Protein AF-A0A6M4IJU2-F1 (afdb_monomer)

Secondary structure (DSSP, 8-state):
-HHHHHHHHHHHHHHHHHHHHHHHHHHHHHHHHHHHHHHHHHHHHHHHHHHHHHTTS---HHHHHHHHHHHHHHHHHHHHHHHHHHHHHHHHHHHHTTTTTS----PPPPPPP--PPPP-----

Organism: NCBI:txid2732249

Foldseek 3Di:
DPPVVVVVVVVVVVVVVVVLVVVLVVLVVQLVVLVVVLVVLVVVLVVQQVVQVVVVHGRDPVVNVVSVVSSVVSVVVSVVSVVVSVVSVVVVVVVVVVVVVDDDDDDDDDDDDDDDDDDDDDDD

pLDDT: mean 77.26, std 16.04, range [41.78, 96.5]

Nearest PDB structures (foldseek):
  8qhz-assembly1_D  TM=5.533E-01  e=2.157E+00  Synechocystis sp. PCC 6803
  6zw5-assembly1_F  TM=5.030E-01  e=2.302E+00  Nostoc punctiforme
  6zw6-assembly1_G  TM=4.363E-01  e=1.894E+00  Nostoc punctiforme
  7o3y-assemb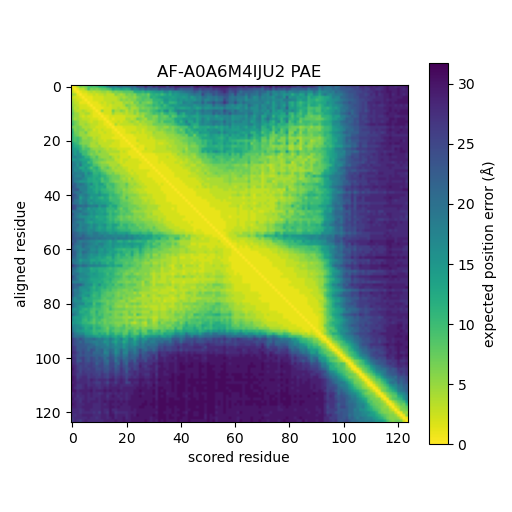ly1_E  TM=4.786E-01  e=3.630E+00  Synechocystis sp. PCC 6803 substr. Kazusa
  6zw5-assembly1_B  TM=2.666E-01  e=7.428E+00  Nostoc punctiforme

Mean predicted aligned error: 15.04 Å

Radius of gyration: 28.39 Å; Cα contacts (8 Å, |Δi|>4): 43; chains: 1; bounding box: 84×25×74 Å

Solvent-accessible surface area (backbone atoms only — not comparable to full-atom values): 7253 Å² total; per-residue (Å²): 127,68,66,65,53,53,53,50,51,51,50,54,52,50,53,50,54,52,47,56,53,50,53,50,52,52,42,51,53,53,24,52,51,31,44,52,51,26,52,53,45,50,51,53,49,53,50,49,44,50,53,23,45,75,73,74,47,71,55,55,64,72,59,50,50,52,49,52,52,52,35,52,54,32,47,53,51,21,53,48,36,50,49,52,46,52,50,52,50,54,62,50,53,65,55,48,71,75,55,75,83,65,87,86,76,90,75,79,83,78,78,81,80,80,80,77,76,82,82,81,88,76,88,131

Structure (mmCIF, N/CA/C/O backbone):
data_AF-A0A6M4IJU2-F1
#
_entry.id   AF-A0A6M4IJU2-F1
#
loop_
_atom_site.group_PDB
_atom_site.id
_atom_site.type_symbol
_atom_site.label_atom_id
_atom_site.label_alt_id
_atom_site.label_comp_id
_atom_site.label_asym_id
_atom_site.label_entity_id
_atom_site.label_seq_id
_atom_site.pdbx_PDB_ins_code
_atom_site.Cartn_x
_atom_site.Cartn_y
_atom_site.Cartn_z
_atom_site.occupancy
_atom_site.B_iso_or_equiv
_atom_site.auth_seq_id
_atom_site.auth_comp_id
_atom_site.auth_asym_id
_atom_site.auth_atom_id
_atom_site.pdbx_PDB_model_num
ATOM 1 N N . MET A 1 1 ? -23.818 9.674 46.316 1.00 60.03 1 MET A N 1
ATOM 2 C CA . MET A 1 1 ? -23.078 10.187 45.137 1.00 60.03 1 MET A CA 1
ATOM 3 C C . MET A 1 1 ? -22.847 9.100 44.068 1.00 60.03 1 MET A C 1
ATOM 5 O O . MET A 1 1 ? -21.840 9.136 43.387 1.00 60.03 1 MET A O 1
ATOM 9 N N . ALA A 1 2 ? -23.758 8.137 43.865 1.00 74.94 2 ALA A N 1
ATOM 10 C CA . ALA A 1 2 ? -23.490 6.986 42.980 1.00 74.94 2 ALA A CA 1
ATOM 11 C C . ALA A 1 2 ? -23.941 7.180 41.516 1.00 74.94 2 ALA A C 1
ATOM 13 O O . ALA A 1 2 ? -23.478 6.480 40.623 1.00 74.94 2 ALA A O 1
ATOM 14 N N . ILE A 1 3 ? -24.862 8.116 41.264 1.00 79.81 3 ILE A N 1
ATOM 15 C CA . ILE A 1 3 ? -25.432 8.334 39.923 1.00 79.81 3 ILE A CA 1
ATOM 16 C C . ILE A 1 3 ? -24.461 9.127 39.038 1.00 79.81 3 ILE A C 1
ATOM 18 O O . ILE A 1 3 ? -24.252 8.765 37.886 1.00 79.81 3 ILE A O 1
ATOM 22 N N . TRP A 1 4 ? -23.812 10.154 39.593 1.00 85.12 4 TRP A N 1
ATOM 23 C CA . TRP A 1 4 ? -22.806 10.943 38.873 1.00 85.12 4 TRP A CA 1
ATOM 24 C C . TRP A 1 4 ? -21.579 10.118 38.467 1.00 85.12 4 TRP A C 1
ATOM 26 O O . TRP A 1 4 ? -21.066 10.279 37.362 1.00 85.12 4 TRP A O 1
ATOM 36 N N . ASP A 1 5 ? -21.156 9.192 39.325 1.00 83.38 5 ASP A N 1
ATOM 37 C CA . ASP A 1 5 ? -20.005 8.326 39.065 1.00 83.38 5 ASP A CA 1
ATOM 38 C C . ASP A 1 5 ? -20.264 7.360 37.893 1.00 83.38 5 ASP A C 1
ATOM 40 O O . ASP A 1 5 ? -19.441 7.227 36.992 1.00 83.38 5 ASP A O 1
ATOM 44 N N . LYS A 1 6 ? -21.477 6.791 37.809 1.00 79.38 6 LYS A N 1
ATOM 45 C CA . LYS A 1 6 ? -21.893 5.948 36.673 1.00 79.38 6 LYS A CA 1
ATOM 46 C C . LYS A 1 6 ? -21.968 6.704 35.349 1.00 79.38 6 LYS A C 1
ATOM 48 O O . LYS A 1 6 ? -21.612 6.146 34.315 1.00 79.38 6 LYS A O 1
ATOM 53 N N . VAL A 1 7 ? -22.424 7.958 35.365 1.00 83.19 7 VAL A N 1
ATOM 54 C CA . VAL A 1 7 ? -22.457 8.801 34.157 1.00 83.19 7 VAL A CA 1
ATOM 55 C C . VAL A 1 7 ? -21.038 9.074 33.669 1.00 83.19 7 VAL A C 1
ATOM 57 O O . VAL A 1 7 ? -20.756 8.901 32.485 1.00 83.19 7 VAL A O 1
ATOM 60 N N . LYS A 1 8 ? -20.125 9.424 34.581 1.00 83.31 8 LYS A N 1
ATOM 61 C CA . LYS A 1 8 ? -18.714 9.633 34.252 1.00 83.31 8 LYS A CA 1
ATOM 62 C C . LYS A 1 8 ? -18.073 8.365 33.683 1.00 83.31 8 LYS A C 1
ATOM 64 O O . LYS A 1 8 ? -17.466 8.417 32.621 1.00 83.31 8 LYS A O 1
ATOM 69 N N . GLN A 1 9 ? -18.297 7.222 34.325 1.00 83.25 9 GLN A N 1
ATOM 70 C CA . GLN A 1 9 ? -17.783 5.932 33.871 1.00 83.25 9 GLN A CA 1
ATOM 71 C C . GLN A 1 9 ? -18.338 5.524 32.494 1.00 83.25 9 GLN A C 1
ATOM 73 O O . GLN A 1 9 ? -17.607 4.969 31.676 1.00 83.25 9 GLN A O 1
ATOM 78 N N . GLY A 1 10 ? -19.609 5.829 32.210 1.00 78.31 10 GLY A N 1
ATOM 79 C CA . GLY A 1 10 ? -20.230 5.594 30.904 1.00 78.31 10 GLY A CA 1
ATOM 80 C C . GLY A 1 10 ? -19.643 6.467 29.793 1.00 78.31 10 GLY A C 1
ATOM 81 O O . GLY A 1 10 ? -19.375 5.963 28.705 1.00 78.31 10 GLY A O 1
ATOM 82 N N . ILE A 1 11 ? -19.384 7.747 30.078 1.00 82.88 11 ILE A N 1
ATOM 83 C CA . ILE A 1 11 ? -18.739 8.674 29.135 1.00 82.88 11 ILE A CA 1
ATOM 84 C C . ILE A 1 11 ? -17.283 8.267 28.888 1.00 82.88 11 ILE A C 1
ATOM 86 O O . ILE A 1 11 ? -16.865 8.200 27.736 1.00 82.88 11 ILE A O 1
ATOM 90 N N . ASP A 1 12 ? -16.534 7.933 29.940 1.00 81.94 12 ASP A N 1
ATOM 91 C CA . ASP A 1 12 ? -15.134 7.512 29.826 1.00 81.94 12 ASP A CA 1
ATOM 92 C C . ASP A 1 12 ? -15.022 6.185 29.033 1.00 81.94 12 ASP A C 1
ATOM 94 O O . ASP A 1 12 ? -14.156 6.050 28.165 1.00 81.94 12 ASP A O 1
ATOM 98 N N . LYS A 1 13 ? -15.949 5.229 29.237 1.00 80.50 13 LYS A N 1
ATOM 99 C CA . LYS A 1 13 ? -16.012 3.971 28.462 1.00 80.50 13 LYS A CA 1
ATOM 100 C C . LYS A 1 13 ? -16.401 4.207 26.998 1.00 80.50 13 LYS A C 1
ATOM 102 O O . LYS A 1 13 ? -15.793 3.613 26.111 1.00 80.50 13 LYS A O 1
ATOM 107 N N . ALA A 1 14 ? -17.378 5.076 26.736 1.00 76.69 14 ALA A N 1
ATOM 108 C CA . ALA A 1 14 ? -17.790 5.422 25.376 1.00 76.69 14 ALA A CA 1
ATOM 109 C C . ALA A 1 14 ? -16.692 6.181 24.611 1.00 76.69 14 ALA A C 1
ATOM 111 O O . ALA A 1 14 ? -16.466 5.908 23.435 1.00 76.69 14 ALA A O 1
ATOM 112 N N . GLY A 1 15 ? -15.976 7.090 25.281 1.00 80.38 15 GLY A N 1
ATOM 113 C CA . GLY A 1 15 ? -14.853 7.827 24.702 1.00 80.38 15 GLY A CA 1
ATOM 114 C C . GLY A 1 15 ? -13.698 6.910 24.308 1.00 80.38 15 GLY A C 1
ATOM 115 O O . GLY A 1 15 ? -13.172 7.036 23.206 1.00 80.38 15 GLY A O 1
ATOM 116 N N . LYS A 1 16 ? -13.364 5.936 25.163 1.00 81.88 16 LYS A N 1
ATOM 117 C CA . LYS A 1 16 ? -12.336 4.936 24.858 1.00 81.88 16 LYS A CA 1
ATOM 118 C C . LYS A 1 16 ? -12.732 4.041 23.679 1.00 81.88 16 LYS A C 1
ATOM 120 O O . LYS A 1 16 ? -11.960 3.901 22.743 1.00 81.88 16 LYS A O 1
ATOM 125 N N . ALA A 1 17 ? -13.968 3.540 23.665 1.00 81.06 17 ALA A N 1
ATOM 126 C CA . ALA A 1 17 ? -14.466 2.731 22.552 1.00 81.06 17 ALA A CA 1
ATOM 127 C C . ALA A 1 17 ? -14.472 3.498 21.214 1.00 81.06 17 ALA A C 1
ATOM 129 O O . ALA A 1 17 ? -14.146 2.937 20.171 1.00 81.06 17 ALA A O 1
ATOM 130 N N . ALA A 1 18 ? -14.812 4.791 21.234 1.00 78.06 18 ALA A N 1
ATOM 131 C CA . ALA A 1 18 ? -14.765 5.631 20.040 1.00 78.06 18 ALA A CA 1
ATOM 132 C C . ALA A 1 18 ? -13.329 5.835 19.522 1.00 78.06 18 ALA A C 1
ATOM 134 O O . ALA A 1 18 ? -13.118 5.831 18.309 1.00 78.06 18 ALA A O 1
ATOM 135 N N . GLN A 1 19 ? -12.352 5.990 20.421 1.00 82.69 19 GLN A N 1
ATOM 136 C CA . GLN A 1 19 ? -10.933 6.092 20.067 1.00 82.69 19 GLN A CA 1
ATOM 137 C C . GLN A 1 19 ? -10.410 4.786 19.461 1.00 82.69 19 GLN A C 1
ATOM 139 O O . GLN A 1 19 ? -9.827 4.821 18.381 1.00 82.69 19 GLN A O 1
ATOM 144 N N . ASP A 1 20 ? -10.717 3.641 20.077 1.00 81.69 20 ASP A N 1
ATOM 145 C CA . ASP A 1 20 ? -10.261 2.328 19.603 1.00 81.69 20 ASP A CA 1
ATOM 146 C C . ASP A 1 20 ? -10.772 2.020 18.178 1.00 81.69 20 ASP A C 1
ATOM 148 O O . ASP A 1 20 ? -10.026 1.530 17.328 1.00 81.69 20 ASP A O 1
ATOM 152 N N . VAL A 1 21 ? -12.032 2.365 17.875 1.00 82.06 21 VAL A N 1
ATOM 153 C CA . VAL A 1 21 ? -12.611 2.213 16.524 1.00 82.06 21 VAL A CA 1
ATOM 154 C C . VAL A 1 21 ? -11.991 3.192 15.524 1.00 82.06 21 VAL A C 1
ATOM 156 O O . VAL A 1 21 ? -11.778 2.832 14.364 1.00 82.06 21 VAL A O 1
ATOM 159 N N . PHE A 1 22 ? -11.711 4.428 15.942 1.00 82.31 22 PHE A N 1
ATOM 160 C CA . PHE A 1 22 ? -11.066 5.424 15.086 1.00 82.31 22 PHE A CA 1
ATOM 161 C C . PHE A 1 22 ? -9.646 4.995 14.698 1.00 82.31 22 PHE A C 1
ATOM 163 O O . PHE A 1 22 ? -9.293 5.036 13.515 1.00 82.31 22 PHE A O 1
ATOM 170 N N . ASP A 1 23 ? -8.865 4.521 15.668 1.00 83.31 23 ASP A N 1
ATOM 171 C CA . ASP A 1 23 ? -7.504 4.034 15.454 1.00 83.31 23 ASP A CA 1
ATOM 172 C C . ASP A 1 23 ? -7.495 2.787 14.563 1.00 83.31 23 ASP A C 1
ATOM 174 O O . ASP A 1 23 ? -6.705 2.704 13.618 1.00 83.31 23 ASP A O 1
ATOM 178 N N . GLU A 1 24 ? -8.437 1.859 14.763 1.00 82.50 24 GLU A N 1
ATOM 179 C CA . GLU A 1 24 ? -8.593 0.717 13.861 1.00 82.50 24 GLU A CA 1
ATOM 180 C C . GLU A 1 24 ? -8.993 1.162 12.443 1.00 82.50 24 GLU A C 1
ATOM 182 O O . GLU A 1 24 ? -8.481 0.637 11.452 1.00 82.50 24 GLU A O 1
ATOM 187 N N . GLY A 1 25 ? -9.880 2.151 12.318 1.00 84.69 25 GLY A N 1
ATOM 188 C CA . GLY A 1 25 ? -10.282 2.725 11.034 1.00 84.69 25 GLY A CA 1
ATOM 189 C C . GLY A 1 25 ? -9.099 3.318 10.267 1.00 84.69 25 GLY A C 1
ATOM 190 O O . GLY A 1 25 ? -8.941 3.055 9.071 1.00 84.69 25 GLY A O 1
ATOM 191 N N . LYS A 1 26 ? -8.230 4.057 10.963 1.00 88.56 26 LYS A N 1
ATOM 192 C CA . LYS A 1 26 ? -6.985 4.590 10.403 1.00 88.56 26 LYS A CA 1
ATOM 193 C C . LYS A 1 26 ? -6.049 3.467 9.955 1.00 88.56 26 LYS A C 1
ATOM 195 O O . LYS A 1 26 ? -5.570 3.496 8.824 1.00 88.56 26 LYS A O 1
ATOM 200 N N . LEU A 1 27 ? -5.846 2.460 10.799 1.0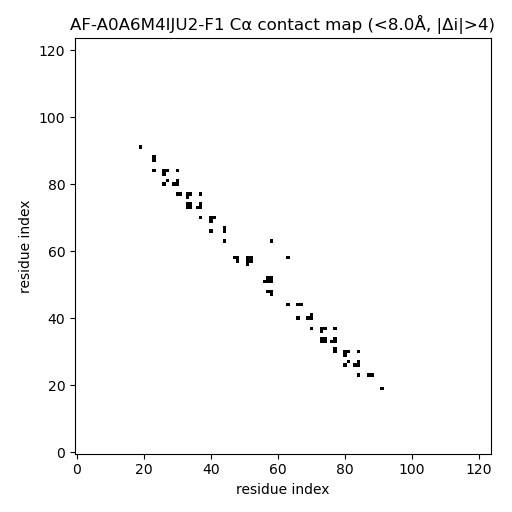0 86.38 27 LEU A N 1
ATOM 201 C CA . LEU A 1 27 ? -4.954 1.341 10.510 1.00 86.38 27 LEU A CA 1
ATOM 202 C C . LEU A 1 27 ? -5.436 0.498 9.319 1.00 86.38 27 LEU A C 1
ATOM 204 O O . LEU A 1 27 ? -4.638 0.116 8.466 1.00 86.38 27 LEU A O 1
ATOM 208 N N . ARG A 1 28 ? -6.753 0.274 9.197 1.00 83.81 28 ARG A N 1
ATOM 209 C CA . ARG A 1 28 ? -7.360 -0.368 8.018 1.00 83.81 28 ARG A CA 1
ATOM 210 C C . ARG A 1 28 ? -7.076 0.434 6.750 1.00 83.81 28 ARG A C 1
ATOM 212 O O . ARG A 1 28 ? -6.668 -0.149 5.750 1.00 83.81 28 ARG A O 1
ATOM 219 N N . LEU A 1 29 ? -7.283 1.752 6.780 1.00 89.81 29 LEU A N 1
ATOM 220 C CA . LEU A 1 29 ? -7.035 2.617 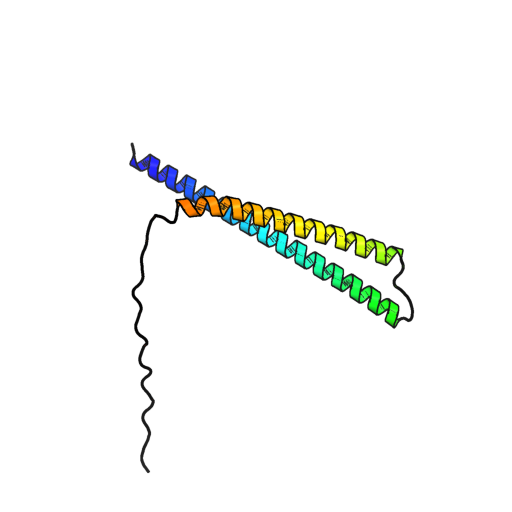5.623 1.00 89.81 29 LEU A CA 1
ATOM 221 C C . LEU A 1 29 ? -5.560 2.604 5.207 1.00 89.81 29 LEU A C 1
ATOM 223 O O . LEU A 1 29 ? -5.261 2.514 4.015 1.00 89.81 29 LEU A O 1
ATOM 227 N N . ASP A 1 30 ? -4.653 2.683 6.178 1.00 86.44 30 ASP A N 1
ATOM 228 C CA . ASP A 1 30 ? -3.214 2.675 5.926 1.00 86.44 30 ASP A CA 1
ATOM 229 C C . ASP A 1 30 ? -2.776 1.318 5.330 1.00 86.44 30 ASP A C 1
ATOM 231 O O . ASP A 1 30 ? -2.053 1.301 4.332 1.00 86.44 30 ASP A O 1
ATOM 235 N N . ALA A 1 31 ? -3.316 0.192 5.819 1.00 82.38 31 ALA A N 1
ATOM 236 C CA . ALA A 1 31 ? -3.089 -1.133 5.231 1.00 82.38 31 ALA A CA 1
ATOM 237 C C . ALA A 1 31 ? -3.599 -1.238 3.778 1.00 82.38 31 ALA A C 1
ATOM 239 O O . ALA A 1 31 ? -2.869 -1.694 2.895 1.00 82.38 31 ALA A O 1
ATOM 240 N N . TYR A 1 32 ? -4.817 -0.758 3.494 1.00 85.06 32 TYR A N 1
ATOM 241 C CA . TYR A 1 32 ? -5.357 -0.735 2.127 1.00 85.06 32 TYR A CA 1
ATOM 242 C C . TYR A 1 32 ? -4.484 0.090 1.176 1.00 85.06 32 TYR A C 1
ATOM 244 O O . TYR A 1 32 ? -4.194 -0.350 0.065 1.00 85.06 32 TYR A O 1
ATOM 252 N N . ARG A 1 33 ? -4.021 1.266 1.614 1.00 86.88 33 ARG A N 1
ATOM 253 C CA . ARG A 1 33 ? -3.143 2.128 0.809 1.00 86.88 33 ARG A CA 1
ATOM 254 C 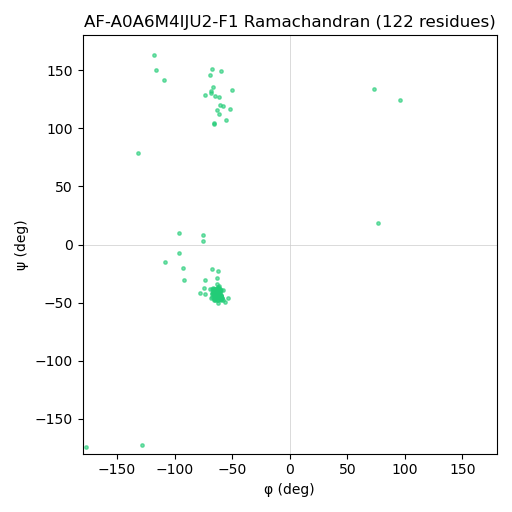C . ARG A 1 33 ? -1.780 1.505 0.549 1.00 86.88 33 ARG A C 1
ATOM 256 O O . ARG A 1 33 ? -1.232 1.696 -0.535 1.00 86.88 33 ARG A O 1
ATOM 263 N N . ALA A 1 34 ? -1.207 0.810 1.526 1.00 83.06 34 ALA A N 1
ATOM 264 C CA . ALA A 1 34 ? 0.063 0.111 1.345 1.00 83.06 34 ALA A CA 1
ATOM 265 C C . ALA A 1 34 ? -0.077 -1.031 0.326 1.00 83.06 34 ALA A C 1
ATOM 267 O O . ALA A 1 34 ? 0.781 -1.204 -0.547 1.00 83.06 34 ALA A O 1
ATOM 268 N N . ARG A 1 35 ? -1.204 -1.753 0.368 1.00 84.38 35 ARG A N 1
ATOM 269 C CA . ARG A 1 35 ? -1.508 -2.799 -0.609 1.00 84.38 35 ARG A CA 1
ATOM 270 C C . ARG A 1 35 ? -1.685 -2.240 -2.018 1.00 84.38 35 ARG A C 1
ATOM 272 O O . ARG A 1 35 ? -1.025 -2.706 -2.939 1.00 84.38 35 ARG A O 1
ATOM 279 N N . GLU A 1 36 ? -2.471 -1.176 -2.158 1.00 90.00 36 GLU A N 1
ATOM 280 C CA . GLU A 1 36 ? -2.685 -0.496 -3.438 1.00 90.00 36 GLU A CA 1
ATOM 281 C C . GLU A 1 36 ? -1.367 0.010 -4.053 1.00 90.00 36 GLU A C 1
ATOM 283 O O . GLU A 1 36 ? -1.155 -0.086 -5.261 1.00 90.00 36 GLU A O 1
ATOM 288 N N . GLN A 1 37 ? -0.450 0.530 -3.232 1.00 84.81 37 GLN A N 1
ATOM 289 C CA . GLN A 1 37 ? 0.874 0.951 -3.698 1.00 84.81 37 GLN A CA 1
ATOM 290 C C . GLN A 1 37 ? 1.728 -0.227 -4.174 1.00 84.81 37 GLN A C 1
ATOM 292 O O . GLN A 1 37 ? 2.449 -0.093 -5.163 1.00 84.81 37 GLN A O 1
ATOM 297 N N . THR A 1 38 ? 1.635 -1.376 -3.502 1.00 86.00 38 THR A N 1
ATOM 298 C CA . THR A 1 38 ? 2.337 -2.602 -3.906 1.00 86.00 38 THR A CA 1
ATOM 299 C C . THR A 1 38 ? 1.827 -3.098 -5.257 1.00 86.00 38 THR A C 1
ATOM 301 O O . THR A 1 38 ? 2.631 -3.379 -6.148 1.00 86.00 38 THR A O 1
ATOM 304 N N . ASP A 1 39 ? 0.506 -3.117 -5.447 1.00 88.00 39 ASP A N 1
ATOM 305 C CA . ASP A 1 39 ? -0.123 -3.542 -6.700 1.00 88.00 39 ASP A CA 1
ATOM 306 C C . ASP A 1 39 ? 0.257 -2.598 -7.855 1.00 88.00 39 ASP A C 1
ATOM 308 O O . ASP A 1 39 ? 0.717 -3.050 -8.904 1.00 88.00 39 ASP A O 1
ATOM 312 N N . LYS A 1 40 ? 0.215 -1.278 -7.633 1.00 89.94 40 LYS A N 1
ATOM 313 C CA . LYS A 1 40 ? 0.675 -0.275 -8.614 1.00 89.94 40 LYS A CA 1
ATOM 314 C C . LYS A 1 40 ? 2.152 -0.431 -8.980 1.00 89.94 40 LYS A C 1
ATOM 316 O O . LYS A 1 40 ? 2.527 -0.256 -10.140 1.00 89.94 40 LYS A O 1
ATOM 321 N N . ALA A 1 41 ? 3.008 -0.749 -8.010 1.00 86.38 41 ALA A N 1
ATOM 322 C CA . ALA A 1 41 ? 4.425 -0.989 -8.270 1.00 86.38 41 ALA A CA 1
ATOM 323 C C . ALA A 1 41 ? 4.642 -2.269 -9.096 1.00 86.38 41 ALA A C 1
ATOM 325 O O . ALA A 1 41 ? 5.482 -2.279 -10.000 1.00 86.38 41 ALA A O 1
ATOM 326 N N . ALA A 1 42 ? 3.857 -3.319 -8.834 1.00 90.06 42 ALA A N 1
ATOM 327 C CA . ALA A 1 42 ? 3.869 -4.550 -9.617 1.00 90.06 42 ALA A CA 1
ATOM 328 C C . ALA A 1 42 ? 3.405 -4.314 -11.064 1.00 90.06 42 ALA A C 1
ATOM 330 O O . ALA A 1 42 ? 4.069 -4.767 -11.998 1.00 90.06 42 ALA A O 1
ATOM 331 N N . GLU A 1 43 ? 2.324 -3.553 -11.260 1.00 92.19 43 GLU A N 1
ATOM 332 C CA . GLU A 1 43 ? 1.841 -3.142 -12.583 1.00 92.19 43 GLU A CA 1
ATOM 333 C C . GLU A 1 43 ? 2.906 -2.351 -13.353 1.00 92.19 43 GLU A C 1
ATOM 335 O O . GLU A 1 43 ? 3.189 -2.653 -14.515 1.00 92.19 43 GLU A O 1
ATOM 340 N N . ALA A 1 44 ? 3.552 -1.379 -12.699 1.00 89.81 44 ALA A N 1
ATOM 341 C CA . ALA A 1 44 ? 4.602 -0.568 -13.308 1.00 89.81 44 ALA A CA 1
ATOM 342 C C . ALA A 1 44 ? 5.811 -1.411 -13.742 1.00 89.81 44 ALA A C 1
ATOM 344 O O . ALA A 1 44 ? 6.327 -1.224 -14.848 1.00 89.81 44 ALA A O 1
ATOM 345 N N . LEU A 1 45 ? 6.248 -2.360 -12.905 1.00 89.81 45 LEU A N 1
ATOM 346 C CA . LEU A 1 45 ? 7.319 -3.291 -13.260 1.00 89.81 45 LEU A CA 1
ATOM 347 C C . LEU A 1 45 ? 6.909 -4.183 -14.438 1.00 89.81 45 LEU A C 1
ATOM 349 O O . LEU A 1 45 ? 7.674 -4.314 -15.394 1.00 89.81 45 LEU A O 1
ATOM 353 N N . GLY A 1 46 ? 5.710 -4.768 -14.391 1.00 92.31 46 GLY A N 1
ATOM 354 C CA . GLY A 1 46 ? 5.194 -5.629 -15.454 1.00 92.31 46 GLY A CA 1
ATOM 355 C C . GLY A 1 46 ? 5.124 -4.906 -16.798 1.00 92.31 46 GLY A C 1
ATOM 356 O O . GLY A 1 46 ? 5.619 -5.418 -17.803 1.00 92.31 46 GLY A O 1
ATOM 357 N N . TYR A 1 47 ? 4.603 -3.678 -16.809 1.00 94.62 47 TYR A N 1
ATOM 358 C CA . TYR A 1 47 ? 4.540 -2.853 -18.013 1.00 94.62 47 TYR A CA 1
ATOM 359 C C . TYR A 1 47 ? 5.931 -2.467 -18.535 1.00 94.62 47 TYR A C 1
ATOM 361 O O . TYR A 1 47 ? 6.167 -2.497 -19.743 1.00 94.62 47 TYR A O 1
ATOM 369 N N . ALA A 1 48 ? 6.876 -2.145 -17.647 1.00 92.62 48 ALA A N 1
ATOM 370 C CA . ALA A 1 48 ? 8.246 -1.821 -18.039 1.00 92.62 48 ALA A CA 1
ATOM 371 C C . ALA A 1 48 ? 8.959 -3.014 -18.698 1.00 92.62 48 ALA A C 1
ATOM 373 O O . ALA A 1 48 ? 9.647 -2.836 -19.704 1.00 92.62 48 ALA A O 1
ATOM 374 N N . VAL A 1 49 ? 8.765 -4.224 -18.165 1.00 93.69 49 VAL A N 1
ATOM 375 C CA . VAL A 1 49 ? 9.301 -5.463 -18.749 1.00 93.69 49 VAL A CA 1
ATOM 376 C C . VAL A 1 49 ? 8.650 -5.755 -20.100 1.00 93.69 49 VAL A C 1
ATOM 378 O O . VAL A 1 49 ? 9.366 -5.996 -21.069 1.00 93.69 49 VAL A O 1
ATOM 381 N N . PHE A 1 50 ? 7.318 -5.674 -20.189 1.00 94.81 50 PHE A N 1
ATOM 382 C CA . PHE A 1 50 ? 6.588 -5.862 -21.445 1.00 94.81 50 PHE A CA 1
ATOM 383 C C . PHE A 1 50 ? 7.082 -4.902 -22.532 1.00 94.81 50 PHE A C 1
ATOM 385 O O . PHE A 1 50 ? 7.429 -5.336 -23.625 1.00 94.81 50 PHE A O 1
ATOM 392 N N . ARG A 1 51 ? 7.183 -3.606 -22.218 1.00 94.81 51 ARG A N 1
ATOM 393 C CA . ARG A 1 51 ? 7.623 -2.584 -23.172 1.00 94.81 51 ARG A CA 1
ATOM 394 C C . ARG A 1 51 ? 9.055 -2.810 -23.655 1.00 94.81 51 ARG A C 1
ATOM 396 O O . ARG A 1 51 ? 9.348 -2.548 -24.817 1.00 94.81 51 ARG A O 1
ATOM 403 N N . ALA A 1 52 ? 9.951 -3.252 -22.775 1.00 93.81 52 ALA A N 1
ATOM 404 C CA . ALA A 1 52 ? 11.320 -3.568 -23.168 1.00 93.81 52 ALA A CA 1
ATOM 405 C C . ALA A 1 52 ? 11.353 -4.758 -24.138 1.00 93.81 52 ALA A C 1
ATOM 407 O O . ALA A 1 52 ? 12.005 -4.670 -25.178 1.00 93.81 52 ALA A O 1
ATOM 408 N N . ALA A 1 53 ? 10.590 -5.812 -23.834 1.00 94.50 53 ALA A N 1
ATOM 409 C CA . ALA A 1 53 ? 10.473 -6.991 -24.686 1.00 94.50 53 ALA A CA 1
ATOM 410 C C . ALA A 1 53 ? 9.846 -6.666 -26.052 1.00 94.50 53 ALA A C 1
ATOM 412 O O . ALA A 1 53 ? 10.348 -7.125 -27.075 1.00 94.50 53 ALA A O 1
ATOM 413 N N . ASP A 1 54 ? 8.802 -5.833 -26.083 1.00 96.50 54 ASP A N 1
ATOM 414 C CA . ASP A 1 54 ? 8.156 -5.354 -27.315 1.00 96.50 54 ASP A CA 1
ATOM 415 C C . ASP A 1 54 ? 9.125 -4.548 -28.200 1.00 96.50 54 ASP A C 1
ATOM 417 O O . ASP A 1 54 ? 9.148 -4.696 -29.419 1.00 96.50 54 ASP A O 1
ATOM 421 N N . ALA A 1 55 ? 10.022 -3.775 -27.580 1.00 94.81 55 ALA A N 1
ATOM 422 C CA . ALA A 1 55 ? 11.109 -3.079 -28.268 1.00 94.81 55 ALA A CA 1
ATOM 423 C C . ALA A 1 55 ? 12.280 -3.998 -28.690 1.00 94.81 55 ALA A C 1
ATOM 425 O O . ALA A 1 55 ? 13.284 -3.507 -29.208 1.00 94.81 55 ALA A O 1
ATOM 426 N N . GLY A 1 56 ? 12.179 -5.313 -28.465 1.00 94.25 56 GLY A N 1
ATOM 427 C CA . GLY A 1 56 ? 13.208 -6.299 -28.806 1.00 94.25 56 GLY A CA 1
ATOM 428 C C . GLY A 1 56 ? 14.405 -6.322 -27.852 1.00 94.25 56 GLY A C 1
ATOM 429 O O . GLY A 1 56 ? 15.468 -6.821 -28.220 1.00 94.25 56 GLY A O 1
ATOM 430 N N . GLY A 1 57 ? 14.259 -5.767 -26.648 1.00 92.62 57 GLY A N 1
ATOM 431 C CA . GLY A 1 57 ? 15.309 -5.695 -25.635 1.00 92.62 57 GLY A CA 1
ATOM 432 C C . GLY A 1 57 ? 14.870 -6.227 -24.273 1.00 92.62 57 GLY A C 1
ATOM 433 O O . GLY A 1 57 ? 13.781 -6.769 -24.101 1.00 92.62 57 GLY A O 1
ATOM 434 N N . GLU A 1 58 ? 15.730 -6.052 -23.274 1.00 91.81 58 GLU A N 1
ATOM 435 C CA . GLU A 1 58 ? 15.423 -6.372 -21.879 1.00 91.81 58 GLU A CA 1
ATOM 436 C C . GLU A 1 58 ? 15.441 -5.101 -21.026 1.00 91.81 58 GLU A C 1
ATOM 438 O O . GLU A 1 58 ? 16.146 -4.131 -21.323 1.00 91.81 58 GLU A O 1
ATOM 443 N N . LEU A 1 59 ? 14.637 -5.089 -19.960 1.00 92.56 59 LEU A N 1
ATOM 444 C CA . LEU A 1 59 ? 14.647 -3.993 -19.003 1.00 92.56 59 LEU A CA 1
ATOM 445 C C . LEU A 1 59 ? 16.038 -3.895 -18.363 1.00 92.56 59 LEU A C 1
ATOM 447 O O . LEU A 1 59 ? 16.534 -4.870 -17.802 1.00 92.56 59 LEU A O 1
ATOM 451 N N . ALA A 1 60 ? 16.638 -2.703 -18.409 1.00 92.75 60 ALA A N 1
ATOM 452 C CA . ALA A 1 60 ? 17.964 -2.459 -17.848 1.00 92.75 60 ALA A CA 1
ATOM 453 C C . ALA A 1 60 ? 18.070 -2.972 -16.401 1.00 92.75 60 ALA A C 1
ATOM 455 O O . ALA A 1 60 ? 17.201 -2.678 -15.573 1.00 92.75 60 ALA A O 1
ATOM 456 N N . ALA A 1 61 ? 19.147 -3.702 -16.095 1.00 91.12 61 ALA A N 1
ATOM 457 C CA . ALA A 1 61 ? 19.332 -4.380 -14.810 1.00 91.12 61 ALA A CA 1
ATOM 458 C C . ALA A 1 61 ? 19.165 -3.427 -13.612 1.00 91.12 61 ALA A C 1
ATOM 460 O O . ALA A 1 61 ? 18.387 -3.721 -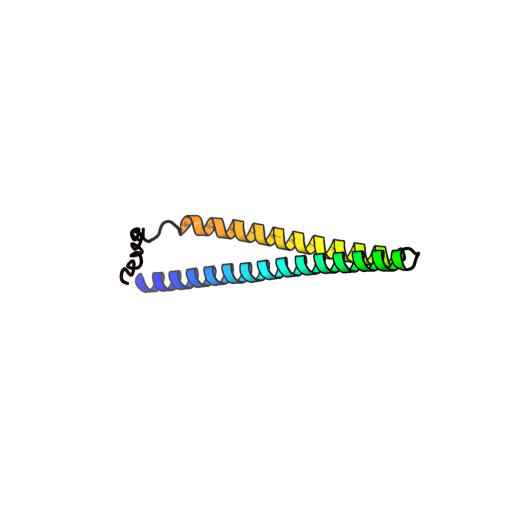12.707 1.00 91.12 61 ALA A O 1
ATOM 461 N N . ASP A 1 62 ? 19.772 -2.239 -13.671 1.00 92.12 62 ASP A N 1
ATOM 462 C CA . ASP A 1 62 ? 19.660 -1.222 -12.616 1.00 92.12 62 ASP A CA 1
ATOM 463 C C . ASP A 1 62 ? 18.228 -0.703 -12.428 1.00 92.12 62 ASP A C 1
ATOM 465 O O . ASP A 1 62 ? 17.828 -0.319 -11.328 1.00 92.12 62 ASP A O 1
ATOM 469 N N . ALA A 1 63 ? 17.447 -0.611 -13.509 1.00 88.31 63 ALA A N 1
ATOM 470 C CA . ALA A 1 63 ? 16.052 -0.177 -13.443 1.00 88.31 63 ALA A CA 1
ATOM 471 C C . ALA A 1 63 ? 15.174 -1.283 -12.846 1.00 88.31 63 ALA A C 1
ATOM 473 O O . ALA A 1 63 ? 14.348 -1.021 -11.970 1.00 88.31 63 ALA A O 1
ATOM 474 N N . ARG A 1 64 ? 15.406 -2.528 -13.274 1.00 89.56 64 ARG A N 1
ATOM 475 C CA . ARG A 1 64 ? 14.751 -3.721 -12.739 1.00 89.56 64 ARG A CA 1
ATOM 476 C C . ARG A 1 64 ? 15.028 -3.890 -11.244 1.00 89.56 64 ARG A C 1
ATOM 478 O O . ARG A 1 64 ? 14.094 -4.117 -10.482 1.00 89.56 64 ARG A O 1
ATOM 485 N N . GLU A 1 65 ? 16.279 -3.754 -10.812 1.00 92.56 65 GLU A N 1
ATOM 486 C CA . GLU A 1 65 ? 16.665 -3.893 -9.405 1.00 92.56 65 GLU A CA 1
ATOM 487 C C . GLU A 1 65 ? 16.012 -2.822 -8.524 1.00 92.56 65 GLU A C 1
ATOM 489 O O . GLU A 1 65 ? 15.431 -3.155 -7.491 1.00 92.56 65 GLU A O 1
ATOM 494 N N . ARG A 1 66 ? 16.009 -1.557 -8.965 1.00 90.12 66 ARG A N 1
ATOM 495 C CA . ARG A 1 66 ? 15.333 -0.461 -8.249 1.00 90.12 66 ARG A CA 1
ATOM 496 C C . ARG A 1 66 ? 13.834 -0.702 -8.079 1.00 90.12 66 ARG A C 1
ATOM 498 O O . ARG A 1 66 ? 13.311 -0.497 -6.986 1.00 90.12 66 ARG A O 1
ATOM 505 N N . LEU A 1 67 ? 13.149 -1.157 -9.129 1.00 88.88 67 LEU A N 1
ATOM 506 C CA . LEU A 1 67 ? 11.718 -1.473 -9.068 1.00 88.88 67 LEU A CA 1
ATOM 507 C C . LEU A 1 67 ? 11.435 -2.646 -8.123 1.00 88.88 67 LEU A C 1
ATOM 509 O O . LEU A 1 67 ? 10.532 -2.561 -7.295 1.00 88.88 67 LEU A O 1
ATOM 513 N N . ILE A 1 68 ? 12.244 -3.707 -8.183 1.00 89.88 68 ILE A N 1
ATOM 514 C CA . ILE A 1 68 ? 12.121 -4.852 -7.270 1.00 89.88 68 ILE A CA 1
ATOM 515 C C . ILE A 1 68 ? 12.366 -4.427 -5.816 1.00 89.88 68 ILE A C 1
ATOM 517 O O . ILE A 1 68 ? 11.637 -4.857 -4.923 1.00 89.88 68 ILE A O 1
ATOM 521 N N . ALA A 1 69 ? 13.372 -3.589 -5.558 1.00 91.69 69 ALA A N 1
ATOM 522 C CA . ALA A 1 69 ? 13.662 -3.084 -4.220 1.00 91.69 69 ALA A CA 1
ATOM 523 C C . ALA A 1 69 ? 12.498 -2.245 -3.667 1.00 91.69 69 ALA A C 1
ATOM 525 O O . ALA A 1 69 ? 12.083 -2.456 -2.528 1.00 91.69 69 ALA A O 1
ATOM 526 N N . ALA A 1 70 ? 11.926 -1.358 -4.488 1.00 86.62 70 ALA A N 1
ATOM 527 C CA . ALA A 1 70 ? 10.749 -0.574 -4.121 1.00 86.62 70 ALA A CA 1
ATOM 528 C C . ALA A 1 70 ? 9.536 -1.469 -3.814 1.00 86.62 70 ALA A C 1
ATOM 530 O O . ALA A 1 70 ? 8.897 -1.297 -2.779 1.00 86.62 70 ALA A O 1
ATOM 531 N N . MET A 1 71 ? 9.265 -2.475 -4.654 1.00 88.06 71 MET A N 1
ATOM 532 C CA . MET A 1 71 ? 8.194 -3.447 -4.408 1.00 88.06 71 MET A CA 1
ATOM 533 C C . MET A 1 71 ? 8.391 -4.208 -3.095 1.00 88.06 71 MET A C 1
ATOM 535 O O . MET A 1 71 ? 7.445 -4.350 -2.328 1.00 88.06 71 MET A O 1
ATOM 539 N N . ARG A 1 72 ? 9.613 -4.673 -2.802 1.00 89.69 72 ARG A N 1
ATOM 540 C CA . ARG A 1 72 ? 9.913 -5.374 -1.542 1.00 89.69 72 ARG A CA 1
ATOM 541 C C . ARG A 1 72 ? 9.679 -4.494 -0.318 1.00 89.69 72 ARG A C 1
ATOM 543 O O . ARG A 1 72 ? 9.185 -4.996 0.686 1.00 89.69 72 ARG A O 1
ATOM 550 N N . ALA A 1 73 ? 10.034 -3.211 -0.392 1.00 87.00 73 ALA A N 1
ATOM 551 C CA . ALA A 1 73 ? 9.807 -2.271 0.701 1.00 87.00 73 ALA A CA 1
ATOM 552 C C . ALA A 1 73 ? 8.307 -2.036 0.948 1.00 87.00 73 ALA A C 1
ATOM 554 O O . ALA A 1 73 ? 7.864 -2.079 2.093 1.00 87.00 73 ALA A O 1
ATOM 555 N N . LEU A 1 74 ? 7.526 -1.849 -0.121 1.00 85.44 74 LEU A N 1
ATOM 556 C CA . LEU A 1 74 ? 6.075 -1.661 -0.037 1.00 85.44 74 LEU A CA 1
ATOM 557 C C . LEU A 1 74 ? 5.359 -2.915 0.488 1.00 85.44 74 LEU A C 1
ATOM 559 O O . LEU A 1 74 ? 4.516 -2.805 1.375 1.00 85.44 74 LEU A O 1
ATOM 563 N N . ASP A 1 75 ? 5.746 -4.102 0.013 1.00 85.00 75 ASP A N 1
ATOM 564 C CA . ASP A 1 75 ? 5.177 -5.378 0.468 1.00 85.00 75 ASP A CA 1
ATOM 565 C C . ASP A 1 75 ? 5.484 -5.638 1.952 1.00 85.00 75 ASP A C 1
ATOM 567 O O . ASP A 1 75 ? 4.613 -6.068 2.709 1.00 85.00 75 ASP A O 1
ATOM 571 N N . ALA A 1 76 ? 6.705 -5.322 2.400 1.00 89.19 76 ALA A N 1
ATOM 572 C CA . ALA A 1 76 ? 7.082 -5.439 3.805 1.00 89.19 76 ALA A CA 1
ATOM 573 C C . ALA A 1 76 ? 6.249 -4.513 4.706 1.00 89.19 76 ALA A C 1
ATOM 575 O O . ALA A 1 76 ? 5.784 -4.947 5.762 1.00 89.19 76 ALA A O 1
ATOM 576 N N . GLU A 1 77 ? 6.022 -3.269 4.281 1.00 83.38 77 GLU A N 1
ATOM 577 C CA . GLU A 1 77 ? 5.200 -2.315 5.029 1.00 83.38 77 GLU A CA 1
ATOM 578 C C . GLU A 1 77 ? 3.723 -2.731 5.051 1.00 83.38 77 GLU A C 1
ATOM 580 O O . GLU A 1 77 ? 3.092 -2.702 6.107 1.00 83.38 77 GLU A O 1
ATOM 585 N N . ALA A 1 78 ? 3.182 -3.208 3.926 1.00 81.38 78 ALA A N 1
ATOM 586 C CA . ALA A 1 78 ? 1.817 -3.727 3.868 1.00 81.38 78 ALA A CA 1
ATOM 587 C C . ALA A 1 78 ? 1.616 -4.888 4.855 1.00 81.38 78 ALA A C 1
ATOM 589 O O . ALA A 1 78 ? 0.691 -4.855 5.666 1.00 81.38 78 ALA A O 1
ATOM 590 N N . ARG A 1 79 ? 2.529 -5.870 4.870 1.00 85.94 79 ARG A N 1
ATOM 591 C CA . ARG A 1 79 ? 2.475 -6.999 5.818 1.00 85.94 79 ARG A CA 1
ATOM 592 C C . ARG A 1 79 ? 2.577 -6.556 7.269 1.00 85.94 79 ARG A C 1
ATOM 594 O O . ARG A 1 79 ? 1.930 -7.138 8.143 1.00 85.94 79 ARG A O 1
ATOM 601 N N . ARG A 1 80 ? 3.404 -5.548 7.544 1.00 89.12 80 ARG A N 1
ATOM 602 C CA . ARG A 1 80 ? 3.535 -4.982 8.884 1.00 89.12 80 ARG A CA 1
ATOM 603 C C . ARG A 1 80 ? 2.209 -4.372 9.341 1.00 89.12 80 ARG A C 1
ATOM 605 O O . ARG A 1 80 ? 1.731 -4.734 10.412 1.00 89.12 80 ARG A O 1
ATOM 612 N N . LEU A 1 81 ? 1.591 -3.526 8.519 1.00 83.94 81 LEU A N 1
ATOM 613 C CA . LEU A 1 81 ? 0.301 -2.896 8.821 1.00 83.94 81 LEU A CA 1
ATOM 614 C C . LEU A 1 81 ? -0.829 -3.928 8.953 1.00 83.94 81 LEU A C 1
ATOM 616 O O . LEU A 1 81 ? -1.657 -3.821 9.854 1.00 83.94 81 LEU A O 1
ATOM 620 N N . GLU A 1 82 ? -0.841 -4.967 8.115 1.00 84.31 82 GLU A N 1
ATOM 621 C CA . GLU A 1 82 ? -1.778 -6.094 8.233 1.00 84.31 82 GLU A CA 1
ATOM 622 C C . GLU A 1 82 ? -1.601 -6.849 9.565 1.00 84.31 82 GLU A C 1
ATOM 624 O O . GLU A 1 82 ? -2.588 -7.219 10.206 1.00 84.31 82 GLU A O 1
ATOM 629 N N . THR A 1 83 ? -0.356 -7.033 10.019 1.00 89.44 83 THR A N 1
ATOM 630 C CA . THR A 1 83 ? -0.041 -7.669 11.310 1.00 89.44 83 THR A CA 1
ATOM 631 C C . THR A 1 83 ? -0.480 -6.800 12.487 1.00 89.44 83 THR A C 1
ATOM 633 O O . THR A 1 83 ? -1.114 -7.299 13.417 1.00 89.44 83 THR A O 1
ATOM 636 N 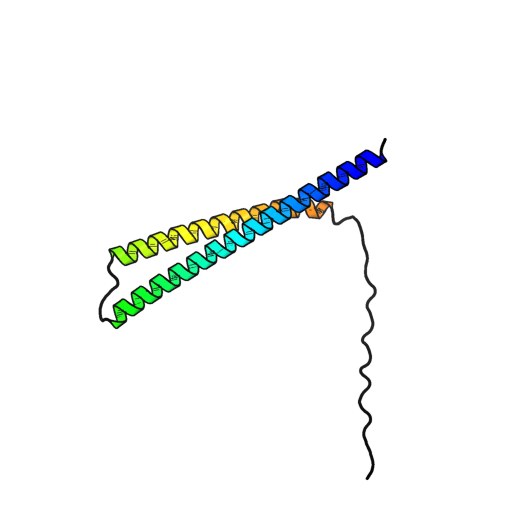N . GLU A 1 84 ? -0.188 -5.498 12.442 1.00 85.38 84 GLU A N 1
ATOM 637 C CA . GLU A 1 84 ? -0.633 -4.532 13.452 1.00 85.38 84 GLU A CA 1
ATOM 638 C C . GLU A 1 84 ? -2.169 -4.487 13.519 1.00 85.38 84 GLU A C 1
ATOM 640 O O . GLU A 1 84 ? -2.742 -4.491 14.609 1.00 85.38 84 GLU A O 1
ATOM 645 N N . LEU A 1 85 ? -2.854 -4.548 12.370 1.00 80.75 85 LEU A N 1
ATOM 646 C CA . LEU A 1 85 ? -4.315 -4.588 12.299 1.00 80.75 85 LEU A CA 1
ATOM 647 C C . LEU A 1 85 ? -4.890 -5.866 12.914 1.00 80.75 85 LEU A C 1
ATOM 649 O O . LEU A 1 85 ? -5.880 -5.813 13.647 1.00 80.75 85 LEU A O 1
ATOM 653 N N . ALA A 1 86 ? -4.281 -7.018 12.632 1.00 82.88 86 ALA A N 1
ATOM 654 C CA . ALA A 1 86 ? -4.680 -8.284 13.236 1.00 82.88 86 ALA A CA 1
ATOM 655 C C . ALA A 1 86 ? -4.494 -8.262 14.764 1.00 82.88 86 ALA A C 1
ATOM 657 O O . ALA A 1 86 ? -5.374 -8.722 15.493 1.00 82.88 86 ALA A O 1
ATOM 658 N N . ALA A 1 87 ? -3.396 -7.675 15.252 1.00 85.31 87 ALA A N 1
ATOM 659 C CA . ALA A 1 87 ? -3.135 -7.514 16.679 1.00 85.31 87 ALA A CA 1
ATOM 660 C C . ALA A 1 87 ? -4.142 -6.566 17.355 1.00 85.31 87 ALA A C 1
ATOM 662 O O . ALA A 1 87 ? -4.680 -6.904 18.411 1.00 85.31 87 ALA A O 1
ATOM 663 N N . ALA A 1 88 ? -4.459 -5.426 16.730 1.00 81.75 88 ALA A N 1
ATOM 664 C CA . ALA A 1 88 ? -5.463 -4.484 17.226 1.00 81.75 88 ALA A CA 1
ATOM 665 C C . ALA A 1 88 ? -6.856 -5.132 17.321 1.00 81.75 88 ALA A C 1
ATOM 667 O O . ALA A 1 88 ? -7.539 -5.006 18.337 1.00 81.75 88 ALA A O 1
ATOM 668 N N . ARG A 1 89 ? -7.250 -5.914 16.307 1.00 80.25 89 ARG A N 1
ATOM 669 C CA . ARG A 1 89 ? -8.501 -6.691 16.327 1.00 80.25 89 ARG A CA 1
ATOM 670 C C . ARG A 1 89 ? -8.535 -7.727 17.441 1.00 80.25 89 ARG A C 1
ATOM 672 O O . ARG A 1 89 ? -9.561 -7.866 18.098 1.00 80.25 89 ARG A O 1
ATOM 679 N N . ALA A 1 90 ? -7.433 -8.442 17.665 1.00 81.88 90 ALA A N 1
ATOM 680 C CA . ALA A 1 90 ? -7.346 -9.421 18.745 1.00 81.88 90 ALA A CA 1
ATOM 681 C C . ALA A 1 90 ? -7.484 -8.756 20.126 1.00 81.88 90 ALA A C 1
ATOM 683 O O . ALA A 1 90 ? -8.216 -9.269 20.967 1.00 81.88 90 ALA A O 1
ATOM 684 N N . ALA A 1 91 ? -6.854 -7.594 20.332 1.00 77.38 91 ALA A N 1
ATOM 685 C CA . ALA A 1 91 ? -6.956 -6.828 21.575 1.00 77.38 91 ALA A CA 1
ATOM 686 C C . ALA A 1 91 ? -8.379 -6.279 21.823 1.00 77.38 91 ALA A C 1
ATOM 688 O O . ALA A 1 91 ? -8.888 -6.347 22.948 1.00 77.38 91 ALA A O 1
ATOM 689 N N . ASN A 1 92 ? -9.055 -5.809 20.771 1.00 69.50 92 ASN A N 1
ATOM 690 C CA . ASN A 1 92 ? -10.423 -5.290 20.856 1.00 69.50 92 ASN A CA 1
ATOM 691 C C . ASN A 1 92 ? -11.468 -6.410 21.029 1.00 69.50 92 ASN A C 1
ATOM 693 O O . ASN A 1 92 ? -12.388 -6.267 21.836 1.00 69.50 92 ASN A O 1
ATOM 697 N N . GLY A 1 93 ? -11.286 -7.563 20.375 1.00 61.97 93 GLY A N 1
ATOM 698 C CA . GLY A 1 93 ? -12.166 -8.732 20.513 1.00 61.97 93 GLY A CA 1
ATOM 699 C C . GLY A 1 93 ? -12.186 -9.330 21.927 1.00 61.97 93 GLY A C 1
ATOM 700 O O . GLY A 1 93 ? -13.217 -9.833 22.372 1.00 61.97 93 GLY A O 1
ATOM 701 N N . THR A 1 94 ? -11.094 -9.198 22.690 1.00 54.41 94 THR A N 1
ATOM 702 C CA . THR A 1 94 ? -11.077 -9.528 24.128 1.00 54.41 94 THR A CA 1
ATOM 703 C C . THR A 1 94 ? -11.922 -8.588 24.994 1.00 54.41 94 THR A C 1
ATOM 705 O O . THR A 1 94 ? -12.317 -8.980 26.088 1.00 54.41 94 THR A O 1
ATOM 708 N N . THR A 1 95 ? -12.237 -7.376 24.526 1.00 51.22 95 THR A N 1
ATOM 709 C CA . THR A 1 95 ? -13.036 -6.389 25.279 1.00 51.22 95 THR A CA 1
ATOM 710 C C . THR A 1 95 ? -14.537 -6.502 24.965 1.00 51.22 95 THR A C 1
ATOM 712 O O . THR A 1 95 ? -15.379 -6.272 25.838 1.00 51.22 95 THR A O 1
ATOM 715 N N . GLU A 1 96 ? -14.904 -6.913 23.746 1.00 48.38 96 GLU A N 1
ATOM 716 C CA . GLU A 1 96 ? -16.308 -7.109 23.346 1.00 48.38 96 GLU A CA 1
ATOM 717 C C . GLU A 1 96 ? -16.949 -8.364 23.963 1.00 48.38 96 GLU A C 1
ATOM 719 O O . GLU A 1 96 ? -18.141 -8.340 24.283 1.00 48.38 96 GLU A O 1
ATOM 724 N N . ALA A 1 97 ? -16.171 -9.421 24.231 1.00 44.38 97 ALA A N 1
ATOM 725 C CA . ALA A 1 97 ? -16.674 -10.642 24.872 1.00 44.38 97 ALA A CA 1
ATOM 726 C C . ALA A 1 97 ? -17.227 -10.413 26.298 1.00 44.38 97 ALA A C 1
ATOM 728 O O . ALA A 1 97 ? -18.090 -11.167 26.740 1.00 44.38 97 ALA A O 1
ATOM 729 N N . ASP A 1 98 ? -16.800 -9.346 26.986 1.00 42.12 98 ASP A N 1
ATOM 730 C CA . ASP A 1 98 ? -17.289 -8.969 28.325 1.00 42.12 98 ASP A CA 1
ATOM 731 C C . ASP A 1 98 ? -18.417 -7.910 28.287 1.00 42.12 98 ASP A C 1
ATOM 733 O O . ASP A 1 98 ? -19.044 -7.599 29.297 1.00 42.12 98 ASP A O 1
ATOM 737 N N . THR A 1 99 ? -18.727 -7.346 27.110 1.00 42.50 99 THR A N 1
ATOM 738 C CA . THR A 1 99 ? -19.819 -6.361 26.941 1.00 42.50 99 THR A CA 1
ATOM 739 C C . THR A 1 99 ? -21.032 -6.941 26.189 1.00 42.50 99 THR A C 1
ATOM 741 O O . THR A 1 99 ? -22.135 -6.409 26.301 1.00 42.50 99 THR A O 1
ATOM 744 N N . ALA A 1 100 ? -20.894 -8.095 25.522 1.00 45.22 100 ALA A N 1
ATOM 745 C CA . ALA A 1 100 ? -21.986 -8.796 24.833 1.00 45.22 100 ALA A CA 1
ATOM 746 C C . ALA A 1 100 ? -22.979 -9.549 25.757 1.00 45.22 100 ALA A C 1
ATOM 748 O O . ALA A 1 100 ? -23.854 -10.260 25.268 1.00 45.22 100 ALA A O 1
ATOM 749 N N . ALA A 1 101 ? -22.889 -9.388 27.084 1.00 46.47 101 ALA A N 1
ATOM 750 C CA . ALA A 1 101 ? -23.848 -9.946 28.049 1.00 46.47 101 ALA A CA 1
ATOM 751 C C . ALA A 1 101 ? -24.953 -8.954 28.479 1.00 46.47 101 ALA A C 1
ATOM 753 O O . ALA A 1 101 ? -25.697 -9.222 29.422 1.00 46.47 101 ALA A O 1
ATOM 754 N N . GLY A 1 102 ? -25.075 -7.798 27.816 1.00 41.78 102 GLY A N 1
ATOM 755 C CA . GLY A 1 102 ? -25.978 -6.730 28.240 1.00 41.78 102 GLY A CA 1
ATOM 756 C C . GLY A 1 102 ? -26.855 -6.150 27.137 1.00 41.78 102 GLY A C 1
ATOM 757 O O . GLY A 1 102 ? -26.627 -5.011 26.756 1.00 41.78 102 GLY A O 1
ATOM 758 N N . SER A 1 103 ? -27.939 -6.865 26.794 1.00 43.25 103 SER A N 1
ATOM 759 C CA . SER A 1 103 ? -29.194 -6.330 26.205 1.00 43.25 103 SER A CA 1
ATOM 760 C C . SER A 1 103 ? -29.098 -5.892 24.727 1.00 43.25 103 SER A C 1
ATOM 762 O O . SER A 1 103 ? -28.211 -5.138 24.364 1.00 43.25 103 SER A O 1
ATOM 764 N N . VAL A 1 104 ? -29.991 -6.218 23.786 1.00 48.4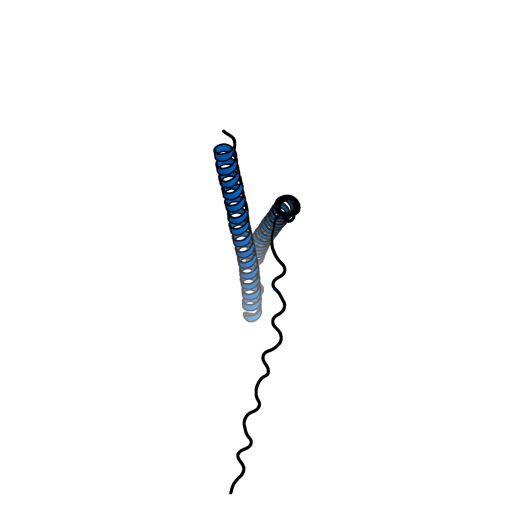7 104 VAL A N 1
ATOM 765 C CA . VAL A 1 104 ? -31.385 -6.729 23.728 1.00 48.47 104 VAL A CA 1
ATOM 766 C C . VAL A 1 104 ? -31.702 -6.922 22.212 1.00 48.47 104 VAL A C 1
ATOM 768 O O . VAL A 1 104 ? -30.875 -6.556 21.381 1.00 48.47 104 VAL A O 1
ATOM 771 N N . PRO A 1 105 ? -32.925 -7.262 21.770 1.00 46.81 105 PRO A N 1
ATOM 772 C CA . PRO A 1 105 ? -33.746 -8.447 21.983 1.00 46.81 105 PRO A CA 1
ATOM 773 C C . PRO A 1 105 ? -34.013 -9.169 20.636 1.00 46.81 105 PRO A C 1
ATOM 775 O O . PRO A 1 105 ? -33.904 -8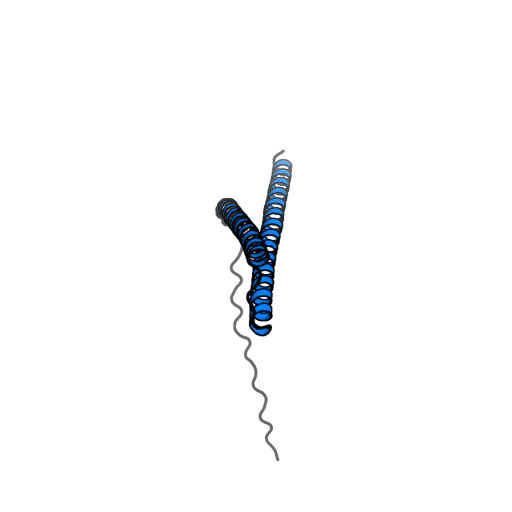.590 19.557 1.00 46.81 105 PRO A O 1
ATOM 778 N N . THR A 1 106 ? -34.437 -10.431 20.684 1.00 51.78 106 THR A N 1
ATOM 779 C CA . THR A 1 106 ? -34.995 -11.149 19.527 1.00 51.78 106 THR A CA 1
ATOM 780 C C . THR A 1 106 ? -36.180 -10.372 18.943 1.00 51.78 106 THR A C 1
ATOM 782 O O . THR A 1 106 ? -37.254 -10.330 19.543 1.00 51.78 106 THR A O 1
ATOM 785 N N . ALA A 1 107 ? -35.998 -9.749 17.777 1.00 49.66 107 ALA A N 1
ATOM 786 C CA . ALA A 1 107 ? -37.104 -9.216 16.991 1.00 49.66 107 ALA A CA 1
ATOM 787 C C . ALA A 1 107 ? -37.933 -10.395 16.439 1.00 49.66 107 ALA A C 1
ATOM 789 O O . ALA A 1 107 ? -37.349 -11.334 15.887 1.00 49.66 107 ALA A O 1
ATOM 790 N N . PRO A 1 108 ? -39.269 -10.399 16.595 1.00 48.56 108 PRO A N 1
ATOM 791 C CA . PRO A 1 108 ? -40.101 -11.481 16.096 1.00 48.56 108 PRO A CA 1
ATOM 792 C C . PRO A 1 108 ? -40.081 -11.505 14.565 1.00 48.56 108 PRO A C 1
ATOM 794 O O . PRO A 1 108 ? -40.185 -10.476 13.896 1.00 48.56 108 PRO A O 1
ATOM 797 N N . VAL A 1 109 ? -39.946 -12.717 14.034 1.00 55.81 109 VAL A N 1
ATOM 798 C CA . VAL A 1 109 ? -40.043 -13.066 12.615 1.00 55.81 109 VAL A CA 1
ATOM 799 C C . VAL A 1 109 ? -41.348 -12.504 12.040 1.00 55.81 109 VAL A C 1
ATOM 801 O O . VAL A 1 109 ? -42.433 -12.905 12.457 1.00 55.81 109 VAL A O 1
ATOM 804 N N . GLN A 1 110 ? -41.253 -11.581 11.080 1.00 53.31 110 GLN A N 1
ATOM 805 C CA . GLN A 1 110 ? -42.402 -11.187 10.263 1.00 53.31 110 GLN A CA 1
ATOM 806 C C . GLN A 1 110 ? -42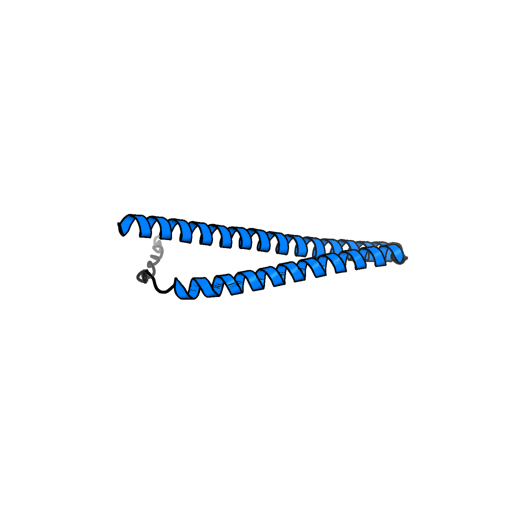.711 -12.324 9.267 1.00 53.31 110 GLN A C 1
ATOM 808 O O . GLN A 1 110 ? -41.791 -12.776 8.580 1.00 53.31 110 GLN A O 1
ATOM 813 N N . PRO A 1 111 ? -43.959 -12.819 9.173 1.00 61.09 111 PRO A N 1
ATOM 814 C CA . PRO A 1 111 ? -44.338 -13.797 8.156 1.00 61.09 111 PRO A CA 1
ATOM 815 C C . PRO A 1 111 ? -44.305 -13.168 6.749 1.00 61.09 111 PRO A C 1
ATOM 817 O O . PRO A 1 111 ? -44.523 -11.961 6.615 1.00 61.09 111 PRO A O 1
ATOM 820 N N . PRO A 1 112 ? -44.038 -13.956 5.690 1.00 59.25 112 PRO A N 1
ATOM 821 C CA . PRO A 1 112 ? -43.925 -13.430 4.336 1.00 59.25 112 PRO A CA 1
ATOM 822 C C . PRO A 1 112 ? -45.267 -12.858 3.869 1.00 59.25 112 PRO A C 1
ATOM 824 O O . PRO A 1 112 ? -46.304 -13.521 3.929 1.00 59.25 112 PRO A O 1
ATOM 827 N N . VAL A 1 113 ? -45.230 -11.614 3.390 1.00 56.41 113 VAL A N 1
ATOM 828 C CA . VAL A 1 113 ? -46.351 -10.972 2.703 1.00 56.41 113 VAL A CA 1
ATOM 829 C C . VAL A 1 113 ? -46.734 -11.810 1.481 1.00 56.41 113 VAL A C 1
ATOM 831 O O . VAL A 1 113 ? -45.921 -12.045 0.588 1.00 56.41 113 VAL A O 1
ATOM 834 N N . GLN A 1 114 ? -47.974 -12.301 1.466 1.00 52.44 114 GLN A N 1
ATOM 835 C CA . GLN A 1 114 ? -48.557 -12.983 0.316 1.00 52.44 114 GLN A CA 1
ATOM 836 C C . GLN A 1 114 ? -48.600 -11.998 -0.859 1.00 52.44 114 GLN A C 1
ATOM 838 O O . GLN A 1 114 ? -49.330 -11.008 -0.819 1.00 52.44 114 GLN A O 1
ATOM 843 N N . GLN A 1 115 ? -47.801 -12.254 -1.897 1.00 53.00 115 GLN A N 1
ATOM 844 C CA . GLN A 1 115 ? -47.982 -11.622 -3.200 1.00 53.00 115 GLN A CA 1
ATOM 845 C C . GLN A 1 115 ? -49.310 -12.111 -3.780 1.00 53.00 115 GLN A C 1
ATOM 847 O O . GLN A 1 115 ? -49.427 -13.251 -4.227 1.00 53.00 115 GLN A O 1
ATOM 852 N N . SER A 1 116 ? -50.317 -11.245 -3.751 1.00 55.31 116 SER A N 1
ATOM 853 C CA . SER A 1 116 ? -51.556 -11.427 -4.497 1.00 55.31 116 SER A CA 1
ATOM 854 C C . SER A 1 116 ? -51.237 -11.494 -5.994 1.00 55.31 116 SER A C 1
ATOM 856 O O . SER A 1 116 ? -50.667 -10.556 -6.553 1.00 55.31 116 SER A O 1
ATOM 858 N N . ALA A 1 117 ? -51.584 -12.615 -6.626 1.00 58.31 117 ALA A N 1
ATOM 859 C CA . ALA A 1 117 ? -51.513 -12.805 -8.071 1.00 58.31 117 ALA A CA 1
ATOM 860 C C . ALA A 1 117 ? -52.399 -11.780 -8.818 1.00 58.31 117 ALA A C 1
ATOM 862 O O . ALA A 1 117 ? -53.434 -11.373 -8.280 1.00 58.31 117 ALA A O 1
ATOM 863 N N . PRO A 1 118 ? -52.034 -11.364 -10.045 1.00 69.25 118 PRO A N 1
ATOM 864 C CA . PRO A 1 118 ? -52.871 -10.476 -10.847 1.00 69.25 118 PRO A CA 1
ATOM 865 C C . PRO A 1 118 ? -54.144 -11.203 -11.324 1.00 69.25 118 PRO A C 1
ATOM 867 O O . PRO A 1 118 ? -54.088 -12.406 -11.595 1.00 69.25 118 PRO A O 1
ATOM 870 N N . PRO A 1 119 ? -55.291 -10.509 -11.442 1.00 65.94 119 PRO A N 1
ATOM 871 C CA . PRO A 1 119 ? -56.500 -11.106 -11.990 1.00 65.94 119 PRO A CA 1
ATOM 872 C C . PRO A 1 119 ? -56.322 -11.401 -13.483 1.00 65.94 119 PRO A C 1
ATOM 874 O O . PRO A 1 119 ? -55.867 -10.563 -14.258 1.00 65.94 119 PRO A O 1
ATOM 877 N N . THR A 1 120 ? -56.695 -12.618 -13.867 1.00 60.25 120 THR A N 1
ATOM 878 C CA . THR A 1 120 ? -56.852 -13.048 -15.253 1.00 60.25 120 THR A CA 1
ATOM 879 C C . THR A 1 120 ? -58.006 -12.267 -15.875 1.00 60.25 120 THR A C 1
ATOM 881 O O . THR A 1 120 ? -59.168 -12.574 -15.604 1.00 60.25 120 THR A O 1
ATOM 884 N N . ASP A 1 121 ? -57.706 -11.274 -16.710 1.00 54.44 121 ASP A N 1
ATOM 885 C CA . ASP A 1 121 ? -58.724 -10.689 -17.578 1.00 54.44 121 ASP A CA 1
ATOM 886 C C . ASP A 1 121 ? -59.222 -11.770 -18.545 1.00 54.44 121 ASP A C 1
ATOM 888 O O . ASP A 1 121 ? -58.485 -12.341 -19.349 1.00 54.44 121 ASP A O 1
ATOM 892 N N . THR A 1 122 ? -60.504 -12.082 -18.393 1.00 53.22 122 THR A N 1
ATOM 893 C CA . THR A 1 122 ? -61.316 -12.856 -19.323 1.00 53.22 122 THR A CA 1
ATOM 894 C C . THR A 1 122 ? -62.303 -11.877 -19.955 1.00 53.22 122 THR A C 1
ATOM 896 O O . THR A 1 122 ? -62.887 -11.074 -19.230 1.00 53.22 122 THR A O 1
ATOM 899 N N . GLN A 1 123 ? -62.554 -12.055 -21.258 1.00 45.69 123 GLN A N 1
ATOM 900 C CA . GLN A 1 123 ? -63.577 -11.426 -22.123 1.00 45.69 123 GLN A CA 1
ATOM 901 C C . GLN A 1 123 ? -63.113 -10.197 -22.940 1.00 45.69 123 GLN A C 1
ATOM 903 O O . GLN A 1 123 ? -62.632 -9.223 -22.378 1.00 45.69 123 GLN A O 1
ATOM 908 N N . GLY A 1 124 ? -63.253 -10.181 -24.273 1.00 47.72 124 GLY A N 1
ATOM 909 C CA . GLY A 1 124 ? -63.859 -11.168 -25.178 1.00 47.72 124 GLY A CA 1
ATOM 910 C C . GLY A 1 124 ? -63.623 -10.865 -26.654 1.00 47.72 124 GLY A C 1
ATOM 911 O O . GLY A 1 124 ? -62.694 -10.086 -26.957 1.00 47.72 124 GLY A O 1
#

Sequence (124 aa):
MAIWDKVKQGIDKAGKAAQDVFDEGKLRLDAYRAREQTDKAAEALGYAVFRAADAGGELAADARERLIAAMRALDAEARRLETELAAARAANGTTEADTAAGSVPTAPVQPPVQQSAPPTDTQG